Protein AF-A0A9Q0E983-F1 (afdb_monomer_lite)

Foldseek 3Di:
DDDDDPDDPPPPPPPPQPPVRVVVVVVQFDDLVNWTAGPVVRDTDDDPPDDDDDDDDPPDDQQRSLVRVCVSRSNPDRSVVDDDDDDDPPDDDDPPPDDDPDDDPVVVVVVVVVVVVVVVVVVVVVVVVVVVVVVVVVVVVVPDDPDDPDD

Radius of gyration: 33.86 Å; chains: 1; bounding box: 93×53×96 Å

pLDDT: mean 76.6, std 19.11, range [39.09, 98.12]

InterPro domains:
  IPR000159 Ras-associating domain [PF00788] (40-92)
  IPR000159 Ras-associating domain [PS50200] (37-88)
  IPR000159 Ras-associating domain [SM00314] (35-132)
  IPR011524 SARAH domain [PF16517] (102-141)
  IPR011524 SARAH domain [PS50951] (97-144)
  IPR029071 Ubiquitin-like domain superfamily [SSF54236] (53-94)
  IPR033614 Ras association domain-containing protein 1-6 [PTHR22738] (18-93)

Secondary structure (DSSP, 8-state):
------------------HHHHHHHHHHEEEETTEEEETTTTEEEPPTT--------TT--HHHHHHHHHHHHT--S-GGG---------S---TTS-------HHHHHHHHHHHHHHHHHHHHHHHHHHHHHHHHHHHHHHTS-------

Organism: NCBI:txid630683

Sequence (151 aa):
LLRTKSDAGVLRRGQRRSPSDQRRIRRHRFSINGHFYNHKTAVFTPAYGSVTNVRINSCMSTPQVLRVLLNKFKIENSPDDFALYLVHTSGEVTYDVAQYIKFEMPVLKSFITKLKEEEDREVQKLRRRYNFLRCVIEKQLRCLPEGTACM

Structure (mmCIF, N/CA/C/O backbone):
data_AF-A0A9Q0E983-F1
#
_entry.id   AF-A0A9Q0E983-F1
#
loop_
_atom_site.group_PDB
_atom_site.id
_atom_site.type_symbol
_atom_site.label_atom_id
_atom_site.label_alt_id
_atom_site.label_comp_id
_atom_site.label_asym_id
_atom_site.label_entity_id
_atom_site.label_seq_id
_atom_site.pdbx_PDB_ins_code
_atom_site.Cartn_x
_atom_site.Cartn_y
_atom_site.Cartn_z
_atom_site.occupancy
_atom_site.B_iso_or_equiv
_atom_site.auth_seq_id
_atom_site.auth_comp_id
_atom_site.auth_asym_id
_atom_site.auth_atom_id
_atom_site.pdbx_PDB_model_num
ATOM 1 N N . LEU A 1 1 ? 62.332 1.875 -8.729 1.00 45.28 1 LEU A N 1
ATOM 2 C CA . LEU A 1 1 ? 61.142 1.001 -8.603 1.00 45.28 1 LEU A CA 1
ATOM 3 C C . LEU A 1 1 ? 60.023 1.574 -9.466 1.00 45.28 1 LEU A C 1
ATOM 5 O O . LEU A 1 1 ? 59.454 2.605 -9.128 1.00 45.28 1 LEU A O 1
ATOM 9 N N . LEU A 1 2 ? 59.822 0.970 -10.638 1.00 39.09 2 LEU A N 1
ATOM 10 C CA . LEU A 1 2 ? 58.890 1.404 -11.683 1.00 39.09 2 LEU A CA 1
ATOM 11 C C . LEU A 1 2 ? 57.443 1.095 -11.269 1.00 39.09 2 LEU A C 1
ATOM 13 O O . LEU A 1 2 ? 57.130 -0.036 -10.910 1.00 39.09 2 LEU A O 1
ATOM 17 N N . ARG A 1 3 ? 56.564 2.102 -11.325 1.00 43.16 3 ARG A N 1
ATOM 18 C CA . ARG A 1 3 ? 55.112 1.933 -11.186 1.00 43.16 3 ARG A CA 1
ATOM 19 C C . ARG A 1 3 ? 54.540 1.481 -12.529 1.00 43.16 3 ARG A C 1
ATOM 21 O O . ARG A 1 3 ? 54.543 2.249 -13.487 1.00 43.16 3 ARG A O 1
ATOM 28 N N . THR A 1 4 ? 54.031 0.259 -12.587 1.00 45.28 4 THR A N 1
ATOM 29 C CA . THR A 1 4 ? 53.250 -0.269 -13.709 1.00 45.28 4 THR A CA 1
ATOM 30 C C . THR A 1 4 ? 51.943 0.517 -13.837 1.00 45.28 4 THR A C 1
ATOM 32 O O . THR A 1 4 ? 51.065 0.452 -12.980 1.00 45.28 4 THR A O 1
ATOM 35 N N . LYS A 1 5 ? 51.823 1.306 -14.907 1.00 46.56 5 LYS A N 1
ATOM 36 C CA . LYS A 1 5 ? 50.549 1.844 -15.390 1.00 46.56 5 LYS A CA 1
ATOM 37 C C . LYS A 1 5 ? 49.907 0.743 -16.233 1.00 46.56 5 LYS A C 1
ATOM 39 O O . LYS A 1 5 ? 50.340 0.503 -17.355 1.00 46.56 5 LYS A O 1
ATOM 44 N N . SER A 1 6 ? 48.921 0.048 -15.679 1.00 42.97 6 SER A N 1
ATOM 45 C CA . SER A 1 6 ? 48.082 -0.874 -16.446 1.00 42.97 6 SER A CA 1
ATOM 46 C C . SER A 1 6 ? 47.065 -0.054 -17.231 1.00 42.97 6 SER A C 1
ATOM 48 O O . SER A 1 6 ? 46.043 0.373 -16.697 1.00 42.97 6 SER A O 1
ATOM 50 N N . ASP A 1 7 ? 47.402 0.204 -18.487 1.00 48.56 7 ASP A N 1
ATOM 51 C CA . ASP A 1 7 ? 46.540 0.808 -19.491 1.00 48.56 7 ASP A CA 1
ATOM 52 C C . ASP A 1 7 ? 45.692 -0.301 -20.132 1.00 48.56 7 ASP A C 1
ATOM 54 O O . ASP A 1 7 ? 46.213 -1.171 -20.827 1.00 48.56 7 ASP A O 1
ATOM 58 N N . ALA A 1 8 ? 44.389 -0.322 -19.854 1.00 41.50 8 ALA A N 1
ATOM 59 C CA . ALA A 1 8 ? 43.415 -1.109 -20.618 1.00 41.50 8 ALA A CA 1
ATOM 60 C C . ALA A 1 8 ? 42.000 -0.524 -20.486 1.00 41.50 8 ALA A C 1
ATOM 62 O O . ALA A 1 8 ? 41.005 -1.243 -20.412 1.00 41.50 8 ALA A O 1
ATOM 63 N N . GLY A 1 9 ? 41.891 0.805 -20.486 1.00 42.62 9 GLY A N 1
ATOM 64 C CA . GLY A 1 9 ? 40.643 1.486 -20.813 1.00 42.62 9 GLY A CA 1
ATOM 65 C C . GLY A 1 9 ? 40.431 1.463 -22.325 1.00 42.62 9 GLY A C 1
ATOM 66 O O . GLY A 1 9 ? 40.528 2.501 -22.974 1.00 42.62 9 GLY A O 1
ATOM 67 N N . VAL A 1 10 ? 40.162 0.291 -22.915 1.00 39.94 10 VAL A N 1
ATOM 68 C CA . VAL A 1 10 ? 39.729 0.216 -24.318 1.00 39.94 10 VAL A CA 1
ATOM 69 C C . VAL A 1 10 ? 38.311 0.772 -24.386 1.00 39.94 10 VAL A C 1
ATOM 71 O O . VAL A 1 10 ? 37.316 0.055 -24.278 1.00 39.94 10 VAL A O 1
ATOM 74 N N . LEU A 1 11 ? 38.225 2.086 -24.588 1.00 44.03 11 LEU A N 1
ATOM 75 C CA . LEU A 1 11 ? 37.080 2.735 -25.200 1.00 44.03 11 LEU A CA 1
ATOM 76 C C . LEU A 1 11 ? 36.810 2.008 -26.521 1.00 44.03 11 LEU A C 1
ATOM 78 O O . LEU A 1 11 ? 37.415 2.300 -27.553 1.00 44.03 11 LEU A O 1
ATOM 82 N N . ARG A 1 12 ? 35.879 1.047 -26.506 1.00 44.03 12 ARG A N 1
ATOM 83 C CA . ARG A 1 12 ? 35.197 0.603 -27.720 1.00 44.03 12 ARG A CA 1
ATOM 84 C C . ARG A 1 12 ? 34.474 1.835 -28.242 1.00 44.03 12 ARG A C 1
ATOM 86 O O . ARG A 1 12 ? 33.371 2.158 -27.810 1.00 44.03 12 ARG A O 1
ATOM 93 N N . ARG A 1 13 ? 35.155 2.548 -29.138 1.00 46.38 13 ARG A N 1
ATOM 94 C CA . ARG A 1 13 ? 34.653 3.633 -29.975 1.00 46.38 13 ARG A CA 1
ATOM 95 C C . ARG A 1 13 ? 33.478 3.057 -30.762 1.00 46.38 13 ARG A C 1
ATOM 97 O O . ARG A 1 13 ? 33.644 2.531 -31.858 1.00 46.38 13 ARG A O 1
ATOM 104 N N . GLY A 1 14 ? 32.305 3.032 -30.132 1.00 44.19 14 GLY A N 1
ATOM 105 C CA . GLY A 1 14 ? 31.089 2.519 -30.733 1.00 44.19 14 GLY A CA 1
ATOM 106 C C . GLY A 1 14 ? 30.845 3.327 -31.991 1.00 44.19 14 GLY A C 1
ATOM 107 O O . GLY A 1 14 ? 30.805 4.557 -31.923 1.00 44.19 14 GLY A O 1
ATOM 108 N N . GLN A 1 15 ? 30.751 2.644 -33.134 1.00 49.09 15 GLN A N 1
ATOM 109 C CA . GLN A 1 15 ? 30.330 3.238 -34.396 1.00 49.09 15 GLN A CA 1
ATOM 110 C C . GLN A 1 15 ? 29.223 4.252 -34.109 1.00 49.09 15 GLN A C 1
ATOM 112 O O . GLN A 1 15 ? 28.207 3.905 -33.496 1.00 49.09 15 GLN A O 1
ATOM 117 N N . ARG A 1 16 ? 29.443 5.514 -34.500 1.00 50.06 16 ARG A N 1
ATOM 118 C CA . ARG A 1 16 ? 28.395 6.535 -34.511 1.00 50.06 16 ARG A CA 1
ATOM 119 C C . ARG A 1 16 ? 27.245 5.952 -35.327 1.00 50.06 16 ARG A C 1
ATOM 121 O O . ARG A 1 16 ? 27.322 5.903 -36.550 1.00 50.06 16 ARG A O 1
ATOM 128 N N . ARG A 1 17 ? 26.227 5.434 -34.633 1.00 57.25 17 ARG A N 1
ATOM 129 C CA . ARG A 1 17 ? 25.027 4.880 -35.259 1.00 57.25 17 ARG A CA 1
ATOM 130 C C . ARG A 1 17 ? 24.470 5.952 -36.181 1.00 57.25 17 ARG A C 1
ATOM 132 O O . ARG A 1 17 ? 24.374 7.110 -35.767 1.00 57.25 17 ARG A O 1
ATOM 139 N N . SER A 1 18 ? 24.155 5.576 -37.417 1.00 57.81 18 SER A N 1
ATOM 140 C CA . SER A 1 18 ? 23.646 6.525 -38.399 1.00 57.81 18 SER A CA 1
ATOM 141 C C . SER A 1 18 ? 22.396 7.229 -37.840 1.00 57.81 18 SER A C 1
ATOM 143 O O . SER A 1 18 ? 21.669 6.639 -37.028 1.00 57.81 18 SER A O 1
ATOM 145 N N . PRO A 1 19 ? 22.090 8.471 -38.251 1.00 59.97 19 PRO A N 1
ATOM 146 C CA . PRO A 1 19 ? 20.861 9.151 -37.836 1.00 59.97 19 PRO A CA 1
ATOM 147 C C . PRO A 1 19 ? 19.604 8.300 -38.100 1.00 59.97 19 PRO A C 1
ATOM 149 O O . PRO A 1 19 ? 18.643 8.333 -37.334 1.00 59.97 19 PRO A O 1
ATOM 152 N N . SER A 1 20 ? 19.633 7.478 -39.151 1.00 56.88 20 SER A N 1
ATOM 153 C CA . SER A 1 20 ? 18.651 6.444 -39.498 1.00 56.88 20 SER A CA 1
ATOM 154 C C . SER A 1 20 ? 18.555 5.308 -38.471 1.00 56.88 20 SER A C 1
ATOM 156 O O . SER A 1 20 ? 17.443 4.931 -38.097 1.00 56.88 20 SER A O 1
ATOM 158 N N . ASP A 1 21 ? 19.677 4.798 -37.959 1.00 58.78 21 ASP A N 1
ATOM 159 C CA . ASP A 1 21 ? 19.697 3.762 -36.917 1.00 58.78 21 ASP A CA 1
ATOM 160 C C . ASP A 1 21 ? 19.208 4.310 -35.580 1.00 58.78 21 ASP A C 1
ATOM 162 O O . ASP A 1 21 ? 18.395 3.677 -34.910 1.00 58.78 21 ASP A O 1
ATOM 166 N N . GLN A 1 22 ? 19.628 5.524 -35.211 1.00 59.44 22 GLN A N 1
ATOM 167 C CA . GLN A 1 22 ? 19.111 6.214 -34.026 1.00 59.44 22 GLN A CA 1
ATOM 168 C C . GLN A 1 22 ? 17.601 6.456 -34.132 1.00 59.44 22 GLN A C 1
ATOM 170 O O . GLN A 1 22 ? 16.886 6.256 -33.149 1.00 59.44 22 GLN A O 1
ATOM 175 N N . ARG A 1 23 ? 17.093 6.805 -35.323 1.00 58.34 23 ARG A N 1
ATOM 176 C CA . ARG A 1 23 ? 15.651 6.914 -35.601 1.00 58.34 23 ARG A CA 1
ATOM 177 C C . ARG A 1 23 ? 14.942 5.559 -35.510 1.00 58.34 23 ARG A C 1
ATOM 179 O O . ARG A 1 23 ? 13.875 5.501 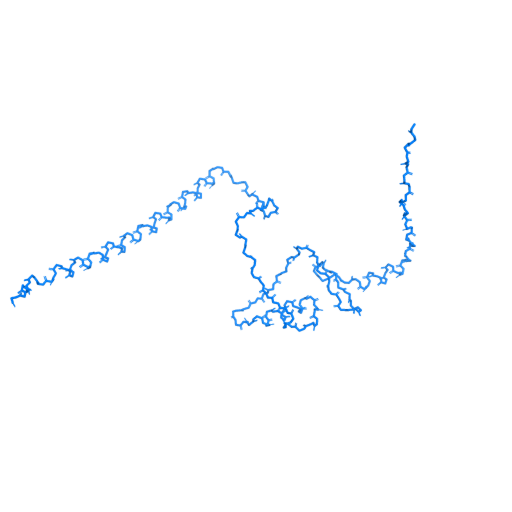-34.909 1.00 58.34 23 ARG A O 1
ATOM 186 N N . ARG A 1 24 ? 15.520 4.468 -36.030 1.00 56.97 24 ARG A N 1
ATOM 187 C CA . ARG A 1 24 ? 14.967 3.102 -35.895 1.00 56.97 24 ARG A CA 1
ATOM 188 C C . ARG A 1 24 ? 14.916 2.641 -34.438 1.00 56.97 24 ARG A C 1
ATOM 190 O O . ARG A 1 24 ? 13.911 2.077 -34.026 1.00 56.97 24 ARG A O 1
ATOM 197 N N . ILE A 1 25 ? 15.944 2.937 -33.643 1.00 55.72 25 ILE A N 1
ATOM 198 C CA . ILE A 1 25 ? 15.993 2.604 -32.210 1.00 55.72 25 ILE A CA 1
ATOM 199 C C . ILE A 1 25 ? 14.982 3.437 -31.416 1.00 55.72 25 ILE A C 1
ATOM 201 O O . ILE A 1 25 ? 14.271 2.884 -30.581 1.00 55.72 25 ILE A O 1
ATOM 205 N N . ARG A 1 26 ? 14.866 4.745 -31.697 1.00 56.28 26 ARG A N 1
ATOM 206 C CA . ARG A 1 26 ? 13.856 5.625 -31.078 1.00 56.28 26 ARG A CA 1
ATOM 207 C C . ARG A 1 26 ? 12.425 5.192 -31.382 1.00 56.28 26 ARG A C 1
ATOM 209 O O . ARG A 1 26 ? 11.575 5.317 -30.518 1.00 56.28 26 ARG A O 1
ATOM 216 N N . ARG A 1 27 ? 12.167 4.668 -32.583 1.00 55.59 27 ARG A N 1
ATOM 217 C CA . ARG A 1 27 ? 10.845 4.147 -32.972 1.00 55.59 27 ARG A CA 1
ATOM 218 C C . ARG A 1 27 ? 10.491 2.819 -32.299 1.00 55.59 27 ARG A C 1
ATOM 220 O O . ARG A 1 27 ? 9.329 2.450 -32.311 1.00 55.59 27 ARG A O 1
ATOM 227 N N . HIS A 1 28 ? 11.473 2.098 -31.753 1.00 50.84 28 HIS A N 1
ATOM 228 C CA . HIS A 1 28 ? 11.280 0.755 -31.193 1.00 50.84 28 HIS A CA 1
ATOM 229 C C . HIS A 1 28 ? 11.365 0.695 -29.660 1.00 50.84 28 HIS A C 1
ATOM 231 O O . HIS A 1 28 ? 10.922 -0.285 -29.057 1.00 50.84 28 HIS A O 1
ATOM 237 N N . ARG A 1 29 ? 11.945 1.729 -29.037 1.00 53.72 29 ARG A N 1
ATOM 238 C CA . ARG A 1 29 ? 11.959 1.965 -27.589 1.00 53.72 29 ARG A CA 1
ATOM 239 C C . ARG A 1 29 ? 10.748 2.822 -27.223 1.00 53.72 29 ARG A C 1
ATOM 241 O O . ARG A 1 29 ? 10.858 4.042 -27.187 1.00 53.72 29 ARG A O 1
ATOM 248 N N . PHE A 1 30 ? 9.612 2.194 -26.944 1.00 56.84 30 PHE A N 1
ATOM 249 C CA . PHE A 1 30 ? 8.567 2.873 -26.179 1.00 56.84 30 PHE A CA 1
ATOM 250 C C . PHE A 1 30 ? 8.829 2.623 -24.701 1.00 56.84 30 PHE A C 1
ATOM 252 O O . PHE A 1 30 ? 9.113 1.494 -24.295 1.00 56.84 30 PHE A O 1
ATOM 259 N N . SER A 1 31 ? 8.787 3.691 -23.912 1.00 61.31 31 SER A N 1
ATOM 260 C CA . SER A 1 31 ? 8.732 3.577 -22.467 1.00 61.31 31 SER A CA 1
ATOM 261 C C . SER A 1 31 ? 7.275 3.450 -22.042 1.00 61.31 31 SER A C 1
ATOM 263 O O . SER A 1 31 ? 6.431 4.251 -22.438 1.00 61.31 31 SER A O 1
ATOM 265 N N . ILE A 1 32 ? 6.972 2.447 -21.223 1.00 68.19 32 ILE A N 1
ATOM 266 C CA . ILE A 1 32 ? 5.683 2.364 -20.532 1.00 68.19 32 ILE A CA 1
ATOM 267 C C . ILE A 1 32 ? 5.939 2.908 -19.138 1.00 68.19 32 ILE A C 1
ATOM 269 O O . ILE A 1 32 ? 6.639 2.269 -18.360 1.00 68.19 32 ILE A O 1
ATOM 273 N N . ASN A 1 33 ? 5.435 4.103 -18.830 1.00 69.69 33 ASN A N 1
ATOM 274 C CA . ASN A 1 33 ? 5.605 4.732 -17.512 1.00 69.69 33 ASN A CA 1
ATOM 275 C C . ASN A 1 33 ? 7.078 4.823 -17.043 1.00 69.69 33 ASN A C 1
ATOM 277 O O . ASN A 1 33 ? 7.362 4.712 -15.857 1.00 69.69 33 ASN A O 1
ATOM 281 N N . GLY A 1 34 ? 8.026 4.990 -17.974 1.00 77.75 34 GLY A N 1
ATOM 282 C CA . GLY A 1 34 ? 9.463 5.040 -17.665 1.00 77.75 34 GLY A CA 1
ATOM 283 C C . GLY A 1 34 ? 10.179 3.683 -17.623 1.00 77.75 34 GLY A C 1
ATOM 284 O O . GLY A 1 34 ? 11.396 3.652 -17.466 1.00 77.75 34 GLY A O 1
ATOM 285 N N . HIS A 1 35 ? 9.472 2.570 -17.828 1.00 82.31 35 HIS A N 1
ATOM 286 C CA . HIS A 1 35 ? 10.069 1.238 -17.973 1.00 82.31 35 HIS A CA 1
ATOM 287 C C . HIS A 1 35 ? 10.468 0.935 -19.408 1.00 82.31 35 HIS A C 1
ATOM 289 O O . HIS A 1 35 ? 9.913 1.497 -20.353 1.00 82.31 35 HIS A O 1
ATOM 295 N N . PHE A 1 36 ? 11.397 -0.002 -19.576 1.00 82.69 36 PHE A N 1
ATOM 296 C CA . PHE A 1 36 ? 11.790 -0.480 -20.893 1.00 82.69 36 PHE A CA 1
ATOM 297 C C . PHE A 1 36 ? 10.884 -1.638 -21.324 1.00 82.69 36 PHE A C 1
ATOM 299 O O . PHE A 1 36 ? 10.740 -2.617 -20.596 1.00 82.69 36 PHE A O 1
ATOM 306 N N . TYR A 1 37 ? 10.294 -1.533 -22.517 1.00 84.38 37 TYR A N 1
ATOM 307 C CA . TYR A 1 37 ? 9.511 -2.605 -23.127 1.00 84.38 37 TYR A CA 1
ATOM 308 C C . TYR A 1 37 ? 10.010 -2.905 -24.545 1.00 84.38 37 TYR A C 1
ATOM 310 O O . TYR A 1 37 ? 10.106 -2.009 -25.393 1.00 84.38 37 TYR A O 1
ATOM 318 N N . ASN A 1 38 ? 10.340 -4.171 -24.811 1.00 82.19 38 ASN A N 1
ATOM 319 C CA . ASN A 1 38 ? 10.775 -4.635 -26.125 1.00 82.19 38 ASN A CA 1
ATOM 320 C C . ASN A 1 38 ? 9.642 -5.352 -26.868 1.00 82.19 38 ASN A C 1
ATOM 322 O O . ASN A 1 38 ? 9.399 -6.533 -26.655 1.00 82.19 38 ASN A O 1
ATOM 326 N N . HIS A 1 39 ? 9.038 -4.662 -27.833 1.00 79.50 39 HIS A N 1
ATOM 327 C CA . HIS A 1 39 ? 7.942 -5.162 -28.673 1.00 79.50 39 HIS A CA 1
ATOM 328 C C . HIS A 1 39 ? 8.301 -6.377 -29.541 1.00 79.50 39 HIS A C 1
ATOM 330 O O . HIS A 1 39 ? 7.403 -7.040 -30.037 1.00 79.50 39 HIS A O 1
ATOM 336 N N . LYS A 1 40 ? 9.592 -6.666 -29.771 1.00 81.75 40 LYS A N 1
ATOM 337 C CA . LYS A 1 40 ? 9.999 -7.853 -30.547 1.00 81.75 40 LYS A CA 1
ATOM 338 C C . LYS A 1 40 ? 10.018 -9.123 -29.713 1.00 81.75 40 LYS A C 1
ATOM 340 O O . LYS A 1 40 ? 9.852 -10.203 -30.257 1.00 81.75 40 LYS A O 1
ATOM 345 N N . THR A 1 41 ? 10.310 -8.987 -28.424 1.00 82.94 41 THR A N 1
ATOM 346 C CA . THR A 1 41 ? 10.504 -10.122 -27.515 1.00 82.94 41 THR A CA 1
ATOM 347 C C . THR A 1 41 ? 9.456 -10.155 -26.406 1.00 82.94 41 THR A C 1
ATOM 349 O O . THR A 1 41 ? 9.567 -10.993 -25.525 1.00 82.94 41 THR A O 1
ATOM 352 N N . ALA A 1 42 ? 8.503 -9.213 -26.404 1.00 81.62 42 ALA A N 1
ATOM 353 C CA . ALA A 1 42 ? 7.544 -8.960 -25.324 1.00 81.62 42 ALA A CA 1
ATOM 354 C C . ALA A 1 42 ? 8.191 -8.843 -23.925 1.00 81.62 42 ALA A C 1
ATOM 356 O O . ALA A 1 42 ? 7.555 -9.080 -22.902 1.00 81.62 42 ALA A O 1
ATOM 357 N N . VAL A 1 43 ? 9.473 -8.456 -23.862 1.00 82.56 43 VAL A N 1
ATOM 358 C CA . VAL A 1 43 ? 10.211 -8.372 -22.594 1.00 82.56 43 VAL A CA 1
ATOM 359 C C . VAL A 1 43 ? 9.977 -7.010 -21.956 1.00 82.56 43 VAL A C 1
ATOM 361 O O . VAL A 1 43 ? 10.343 -5.975 -22.524 1.00 82.56 43 VAL A O 1
ATOM 364 N N . PHE A 1 44 ? 9.416 -7.034 -20.750 1.00 85.00 44 PHE A N 1
ATOM 365 C CA . PHE A 1 44 ? 9.293 -5.889 -19.858 1.00 85.00 44 PHE A CA 1
ATOM 366 C C . PHE A 1 44 ? 10.448 -5.872 -18.849 1.00 85.00 44 PHE A C 1
ATOM 368 O O . PHE A 1 44 ? 10.708 -6.861 -18.169 1.00 85.00 44 PHE A O 1
ATOM 375 N N . THR A 1 45 ? 11.141 -4.739 -18.735 1.00 84.44 45 THR A N 1
ATOM 376 C CA . THR A 1 45 ? 12.203 -4.526 -17.744 1.00 84.44 45 THR A CA 1
ATOM 377 C C . THR A 1 45 ? 11.803 -3.366 -16.829 1.00 84.44 45 THR A C 1
ATOM 379 O O . THR A 1 45 ? 11.870 -2.205 -17.263 1.00 84.44 45 THR A O 1
ATOM 382 N N . PRO A 1 46 ? 11.370 -3.649 -15.583 1.00 85.00 46 PRO A N 1
ATOM 383 C CA . PRO A 1 46 ? 10.986 -2.608 -14.642 1.00 85.00 46 PRO A CA 1
ATOM 384 C C . PRO A 1 46 ? 12.199 -1.766 -14.243 1.00 85.00 46 PRO A C 1
ATOM 386 O O . PRO A 1 46 ? 13.329 -2.249 -14.175 1.00 85.00 46 PRO A O 1
ATOM 389 N N . ALA A 1 47 ? 11.949 -0.492 -13.955 1.00 84.06 47 ALA A N 1
ATOM 390 C CA . ALA A 1 47 ? 12.960 0.363 -13.352 1.00 84.06 47 ALA A CA 1
ATOM 391 C C . ALA A 1 47 ? 13.010 0.028 -11.858 1.00 84.06 47 ALA A C 1
ATOM 393 O O . ALA A 1 47 ? 11.968 -0.053 -11.211 1.00 84.06 47 ALA A O 1
ATOM 394 N N . TYR A 1 48 ? 14.201 -0.202 -11.312 1.00 80.81 48 TYR A N 1
ATOM 395 C CA . TYR A 1 48 ? 14.330 -0.552 -9.899 1.00 80.81 48 TYR A CA 1
ATOM 396 C C . TYR A 1 48 ? 13.715 0.534 -9.001 1.00 80.81 48 TYR A C 1
ATOM 398 O O . TYR A 1 48 ? 13.893 1.724 -9.256 1.00 80.81 48 TYR A O 1
ATOM 406 N N . GLY A 1 49 ? 12.969 0.119 -7.973 1.00 79.56 49 GLY A N 1
ATOM 407 C CA . GLY A 1 49 ? 12.305 1.027 -7.031 1.00 79.56 49 GLY A CA 1
ATOM 408 C C . GLY A 1 49 ? 11.102 1.787 -7.599 1.00 79.56 49 GLY A C 1
ATOM 409 O O . GLY A 1 49 ? 10.551 2.654 -6.925 1.00 79.56 49 GLY A O 1
ATOM 410 N N . SER A 1 50 ? 10.668 1.492 -8.827 1.00 82.12 50 SER A N 1
ATOM 411 C CA . SER A 1 50 ? 9.506 2.160 -9.401 1.00 82.12 50 SER A CA 1
ATOM 412 C C . SER A 1 50 ? 8.199 1.697 -8.770 1.00 82.12 50 SER A C 1
ATOM 414 O O . SER A 1 50 ? 7.950 0.496 -8.657 1.00 82.12 50 SER A O 1
ATOM 416 N N . VAL A 1 51 ? 7.321 2.650 -8.474 1.00 82.75 51 VAL A N 1
ATOM 417 C CA . VAL A 1 51 ? 5.983 2.384 -7.943 1.00 82.75 51 VAL A CA 1
ATOM 418 C C . VAL A 1 51 ? 4.942 2.589 -9.042 1.00 82.75 51 VAL A C 1
ATOM 420 O O . VAL A 1 51 ? 5.052 3.496 -9.867 1.00 82.75 51 VAL A O 1
ATOM 423 N N . THR A 1 52 ? 3.901 1.755 -9.057 1.00 84.94 52 THR A N 1
ATOM 424 C CA . THR A 1 52 ? 2.748 1.937 -9.941 1.00 84.94 52 THR A CA 1
ATOM 425 C C . THR A 1 52 ? 1.446 1.854 -9.166 1.00 84.94 52 THR A C 1
ATOM 427 O O . THR A 1 52 ? 1.271 0.987 -8.320 1.00 84.94 52 THR A O 1
ATOM 430 N N . ASN A 1 53 ? 0.501 2.718 -9.537 1.00 88.50 53 ASN A N 1
ATOM 431 C CA . ASN A 1 53 ? -0.845 2.716 -8.976 1.00 88.50 53 ASN A CA 1
ATOM 432 C C . ASN A 1 53 ? -1.826 2.001 -9.908 1.00 88.50 53 ASN A C 1
ATOM 434 O O . ASN A 1 53 ? -1.796 2.206 -11.128 1.00 88.50 53 ASN A O 1
ATOM 438 N N . VAL A 1 54 ? -2.709 1.196 -9.325 1.00 89.44 54 VAL A N 1
ATOM 439 C CA . VAL A 1 54 ? -3.822 0.525 -10.003 1.00 89.44 54 VAL A CA 1
ATOM 440 C C . VAL A 1 54 ? -5.083 0.765 -9.177 1.00 89.44 54 VAL A C 1
ATOM 442 O O . VAL A 1 54 ? -5.060 0.616 -7.959 1.00 89.44 54 VAL A O 1
ATOM 445 N N . ARG A 1 55 ? -6.181 1.167 -9.824 1.00 90.69 55 ARG A N 1
ATOM 446 C CA . ARG A 1 55 ? -7.478 1.334 -9.157 1.00 90.69 55 ARG A CA 1
ATOM 447 C C . ARG A 1 55 ? -8.194 -0.015 -9.120 1.00 90.69 55 ARG A C 1
ATOM 449 O O . ARG A 1 55 ? -8.433 -0.600 -10.172 1.00 90.69 55 ARG A O 1
ATOM 456 N N . ILE A 1 56 ? -8.544 -0.467 -7.920 1.00 93.38 56 ILE A N 1
ATOM 457 C CA . ILE A 1 56 ? -9.251 -1.729 -7.665 1.00 93.38 56 ILE A CA 1
ATOM 458 C C . ILE A 1 56 ? -10.567 -1.469 -6.924 1.00 93.38 56 ILE A C 1
ATOM 460 O O . ILE A 1 56 ? -10.760 -0.389 -6.362 1.00 93.38 56 ILE A O 1
ATOM 464 N N . ASN A 1 57 ? -11.471 -2.447 -6.934 1.00 94.25 57 ASN A N 1
ATOM 465 C CA . ASN A 1 57 ? -12.690 -2.444 -6.123 1.00 94.25 57 ASN A CA 1
ATOM 466 C C . ASN A 1 57 ? -12.711 -3.656 -5.173 1.00 94.25 57 ASN A C 1
ATOM 468 O O . ASN A 1 57 ? -11.930 -4.591 -5.345 1.00 94.25 57 ASN A O 1
ATOM 472 N N . SER A 1 58 ? -13.600 -3.638 -4.176 1.00 94.00 58 SER A N 1
ATOM 473 C CA . SER A 1 58 ? -13.691 -4.680 -3.140 1.00 94.00 58 SER A CA 1
ATOM 474 C C . SER A 1 58 ? -14.239 -6.023 -3.632 1.00 94.00 58 SER A C 1
ATOM 476 O O . SER A 1 58 ? -14.083 -7.022 -2.941 1.00 94.00 58 SER A O 1
ATOM 478 N N . CYS A 1 59 ? -14.862 -6.069 -4.811 1.00 95.25 59 CYS A N 1
ATOM 479 C CA . CYS A 1 59 ? -15.386 -7.296 -5.413 1.00 95.25 59 CYS A CA 1
ATOM 480 C C . CYS A 1 59 ? -14.351 -8.011 -6.301 1.00 95.25 59 CYS A C 1
ATOM 482 O O . CYS A 1 59 ? -14.670 -9.033 -6.906 1.00 95.25 59 CYS A O 1
ATOM 484 N N . MET A 1 60 ? -13.130 -7.477 -6.426 1.00 95.88 60 MET A N 1
ATOM 485 C CA . MET A 1 60 ? -12.070 -8.090 -7.226 1.00 95.88 60 MET A CA 1
ATOM 486 C C . MET A 1 60 ? -11.308 -9.156 -6.437 1.00 95.88 60 MET A C 1
ATOM 488 O O . MET A 1 60 ? -10.819 -8.914 -5.338 1.00 95.88 60 MET A O 1
ATOM 492 N N . SER A 1 61 ? -11.126 -10.316 -7.059 1.00 94.62 61 SER A N 1
ATOM 493 C CA . SER A 1 61 ? -10.215 -11.371 -6.607 1.00 94.62 61 SER A CA 1
ATOM 494 C C . SER A 1 61 ? -8.755 -11.065 -6.970 1.00 94.62 61 SER A C 1
ATOM 496 O O . SER A 1 61 ? -8.471 -10.327 -7.919 1.00 94.62 61 SER A O 1
ATOM 498 N N . THR A 1 62 ? -7.808 -11.687 -6.264 1.00 93.12 62 THR A N 1
ATOM 499 C CA . THR A 1 62 ? -6.360 -11.532 -6.502 1.00 93.12 62 THR A CA 1
ATOM 500 C C . THR A 1 62 ? -5.948 -11.739 -7.968 1.00 93.12 62 THR A C 1
ATOM 502 O O . THR A 1 62 ? -5.242 -10.878 -8.500 1.00 93.12 62 THR A O 1
ATOM 505 N N . PRO A 1 63 ? -6.424 -12.779 -8.688 1.00 93.88 63 PRO A N 1
ATOM 506 C CA . PRO A 1 63 ? -6.084 -12.960 -10.100 1.00 93.88 63 PRO A CA 1
ATOM 507 C C . PRO A 1 63 ? -6.628 -11.839 -10.994 1.00 93.88 63 PRO A C 1
ATOM 509 O O . PRO A 1 63 ? -5.981 -11.453 -11.965 1.00 93.88 63 PRO A O 1
ATOM 512 N N . GLN A 1 64 ? -7.803 -11.279 -10.679 1.00 94.06 64 GLN A N 1
ATOM 513 C CA . GLN A 1 64 ? -8.346 -10.133 -11.418 1.00 94.06 64 GLN A CA 1
ATOM 514 C C . GLN A 1 64 ? -7.487 -8.884 -11.203 1.00 94.06 64 GLN A C 1
ATOM 516 O O . GLN A 1 64 ? -7.213 -8.168 -12.163 1.00 94.06 64 GLN A O 1
ATOM 521 N N . VAL A 1 65 ? -7.021 -8.641 -9.974 1.00 94.38 65 VAL A N 1
ATOM 522 C CA . VAL A 1 65 ? -6.099 -7.534 -9.670 1.00 94.38 65 VAL A CA 1
ATOM 523 C C . VAL A 1 65 ? -4.773 -7.702 -10.416 1.00 94.38 65 VAL A C 1
ATOM 525 O O . VAL A 1 65 ? -4.320 -6.759 -11.070 1.00 94.38 65 VAL A O 1
ATOM 528 N N . LEU A 1 66 ? -4.186 -8.904 -10.391 1.00 94.81 66 LEU A N 1
ATOM 529 C CA . LEU A 1 66 ? -2.968 -9.225 -11.140 1.00 94.81 66 LEU A CA 1
ATOM 530 C C . LEU A 1 66 ? -3.148 -8.973 -12.639 1.00 94.81 66 LEU A C 1
ATOM 532 O O . LEU A 1 66 ? -2.320 -8.292 -13.232 1.00 94.81 66 LEU A O 1
ATOM 536 N N . ARG A 1 67 ? -4.262 -9.398 -13.248 1.00 93.81 67 ARG A N 1
ATOM 537 C CA . ARG A 1 67 ? -4.542 -9.108 -14.668 1.00 93.81 67 ARG A CA 1
ATOM 538 C C . ARG A 1 67 ? -4.549 -7.614 -14.978 1.00 93.81 67 ARG A C 1
ATOM 540 O O . ARG A 1 67 ? -3.999 -7.212 -15.998 1.00 93.81 67 ARG A O 1
ATOM 547 N N . VAL A 1 68 ? -5.137 -6.775 -14.120 1.00 94.00 68 VAL A N 1
ATOM 548 C CA . VAL A 1 68 ? -5.116 -5.315 -14.334 1.00 94.00 68 VAL A CA 1
ATOM 549 C C . VAL A 1 68 ? -3.680 -4.781 -14.304 1.00 94.00 68 VAL A C 1
ATOM 551 O O . VAL A 1 68 ? -3.311 -3.960 -15.147 1.00 94.00 68 VAL A O 1
ATOM 554 N N . LEU A 1 69 ? -2.854 -5.269 -13.375 1.00 92.06 69 LEU A N 1
ATOM 555 C CA . LEU A 1 69 ? -1.447 -4.886 -13.264 1.00 92.06 69 LEU A CA 1
ATOM 556 C C . LEU A 1 69 ? -0.618 -5.354 -14.472 1.00 92.06 69 LEU A C 1
ATOM 558 O O . LEU A 1 69 ? 0.091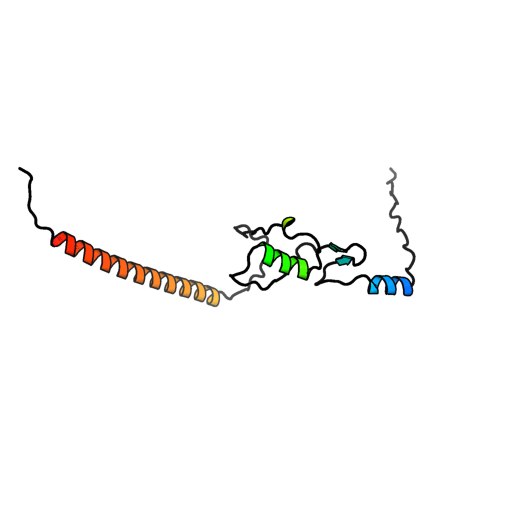 -4.549 -15.073 1.00 92.06 69 LEU A O 1
ATOM 562 N N . LEU A 1 70 ? -0.739 -6.624 -14.864 1.00 91.06 70 LEU A N 1
ATOM 563 C CA . LEU A 1 70 ? -0.028 -7.206 -16.007 1.00 91.06 70 LEU A CA 1
ATOM 564 C C . LEU A 1 70 ? -0.421 -6.510 -17.320 1.00 91.06 70 LEU A C 1
ATOM 566 O O . LEU A 1 70 ? 0.450 -6.136 -18.109 1.00 91.06 70 LEU A O 1
ATOM 570 N N . ASN A 1 71 ? -1.710 -6.202 -17.501 1.00 91.31 71 ASN A N 1
ATOM 571 C CA . ASN A 1 71 ? -2.209 -5.450 -18.656 1.00 91.31 71 ASN A CA 1
ATOM 572 C C . ASN A 1 71 ? -1.618 -4.039 -18.743 1.00 91.31 71 ASN A C 1
ATOM 574 O O . ASN A 1 71 ? -1.311 -3.565 -19.842 1.00 91.31 71 ASN A O 1
ATOM 578 N N . LYS A 1 72 ? -1.430 -3.368 -17.597 1.00 87.88 72 LYS A N 1
ATOM 579 C CA . LYS A 1 72 ? -0.800 -2.041 -17.536 1.00 87.88 72 LYS A CA 1
ATOM 580 C C . LYS A 1 72 ? 0.630 -2.061 -18.088 1.00 87.88 72 LYS A C 1
ATOM 582 O O . LYS A 1 72 ? 1.065 -1.064 -18.661 1.00 87.88 72 LYS A O 1
ATOM 587 N N . PHE A 1 73 ? 1.331 -3.188 -17.955 1.00 86.44 73 PHE A N 1
ATOM 588 C CA . PHE A 1 73 ? 2.717 -3.366 -18.399 1.00 86.44 73 PHE A CA 1
ATOM 589 C C . PHE A 1 73 ? 2.887 -4.236 -19.647 1.00 86.44 73 PHE A C 1
ATOM 591 O O . PHE A 1 73 ? 4.023 -4.481 -20.048 1.00 86.44 73 PHE A O 1
ATOM 598 N N . LYS A 1 74 ? 1.787 -4.653 -20.291 1.00 86.50 74 LYS A N 1
ATOM 599 C CA . LYS A 1 74 ? 1.807 -5.515 -21.487 1.00 86.50 74 LYS A CA 1
ATOM 600 C C . LYS A 1 74 ? 2.553 -6.837 -21.251 1.00 86.50 74 LYS A C 1
ATOM 602 O O . LYS A 1 74 ? 3.302 -7.289 -22.114 1.00 86.50 74 LYS A O 1
ATOM 607 N N . ILE A 1 75 ? 2.357 -7.428 -20.072 1.00 87.50 75 ILE A N 1
ATOM 608 C CA . ILE A 1 75 ? 2.864 -8.761 -19.734 1.00 87.50 75 ILE A CA 1
ATOM 609 C C . ILE A 1 75 ? 1.806 -9.784 -20.152 1.00 87.50 75 ILE A C 1
ATOM 611 O O . ILE A 1 75 ? 0.666 -9.700 -19.703 1.00 87.50 75 ILE A O 1
ATOM 615 N N . GLU A 1 76 ? 2.186 -10.722 -21.019 1.00 87.69 76 GLU A N 1
ATOM 616 C CA . GLU A 1 76 ? 1.278 -11.724 -21.607 1.00 87.69 76 GLU A CA 1
ATOM 617 C C . GLU A 1 76 ? 1.232 -13.046 -20.821 1.00 87.69 76 GLU A C 1
ATOM 619 O O . GLU A 1 76 ? 0.429 -13.924 -21.129 1.00 87.69 76 GLU A O 1
ATOM 624 N N . ASN A 1 77 ? 2.076 -13.188 -19.796 1.00 89.62 77 ASN A N 1
ATOM 625 C CA . ASN A 1 77 ? 2.151 -14.383 -18.956 1.00 89.62 77 ASN A CA 1
ATOM 626 C C . ASN A 1 77 ? 0.870 -14.591 -18.129 1.00 89.62 77 ASN A C 1
ATOM 628 O O . ASN A 1 77 ? 0.123 -13.645 -17.854 1.00 89.62 77 ASN A O 1
ATOM 632 N N . SER A 1 78 ? 0.647 -15.832 -17.683 1.00 91.56 78 SER A N 1
ATOM 633 C CA . SER A 1 78 ? -0.501 -16.161 -16.836 1.00 91.56 78 SER A CA 1
ATOM 634 C C . SER A 1 78 ? -0.401 -15.432 -15.490 1.00 91.56 78 SER A C 1
ATOM 636 O O . SER A 1 78 ? 0.682 -15.403 -14.908 1.00 91.56 78 SER A O 1
ATOM 638 N N . PRO A 1 79 ? -1.498 -14.878 -14.933 1.00 91.81 79 PRO A N 1
ATOM 639 C CA . PRO A 1 79 ? -1.491 -14.334 -13.574 1.00 91.81 79 PRO A CA 1
ATOM 640 C C . PRO A 1 79 ? -1.147 -15.385 -12.507 1.00 91.81 79 PRO A C 1
ATOM 642 O O . PRO A 1 79 ? -0.743 -14.995 -11.418 1.00 91.81 79 PRO A O 1
ATOM 645 N N . ASP A 1 80 ? -1.276 -16.678 -12.818 1.00 92.88 80 ASP A N 1
ATOM 646 C CA . ASP A 1 80 ? -0.943 -17.778 -11.905 1.00 92.88 80 ASP A CA 1
ATOM 647 C C . ASP A 1 80 ? 0.574 -17.924 -11.679 1.00 92.88 80 ASP A C 1
ATOM 649 O O . ASP A 1 80 ? 0.993 -18.478 -10.665 1.00 92.88 80 ASP A O 1
ATOM 653 N N . ASP A 1 81 ? 1.400 -17.360 -12.569 1.00 92.00 81 ASP A N 1
ATOM 654 C CA . ASP A 1 81 ? 2.862 -17.309 -12.415 1.00 92.00 81 ASP A CA 1
ATOM 655 C C . ASP A 1 81 ? 3.308 -16.237 -11.397 1.00 92.00 81 ASP A C 1
ATOM 657 O O . ASP A 1 81 ? 4.502 -16.059 -11.141 1.00 92.00 81 ASP A O 1
ATOM 661 N N . PHE A 1 82 ? 2.361 -15.479 -10.832 1.00 92.06 82 PHE A N 1
ATOM 662 C CA . PHE A 1 82 ? 2.627 -14.319 -9.990 1.00 92.06 82 PHE A CA 1
ATOM 663 C C . PHE A 1 82 ? 1.860 -14.377 -8.668 1.00 92.06 82 PHE A C 1
ATOM 665 O O . PHE A 1 82 ? 0.761 -14.913 -8.561 1.00 92.06 82 PHE A O 1
ATOM 672 N N . ALA A 1 83 ? 2.423 -13.724 -7.653 1.00 90.44 83 ALA A N 1
ATOM 673 C CA . ALA A 1 83 ? 1.786 -13.526 -6.359 1.00 90.44 83 ALA A CA 1
ATOM 674 C C . ALA A 1 83 ? 1.942 -12.069 -5.904 1.00 90.44 83 ALA A C 1
ATOM 676 O O . ALA A 1 83 ? 2.900 -11.385 -6.272 1.00 90.44 83 ALA A O 1
ATOM 677 N N . LEU A 1 84 ? 0.995 -11.595 -5.093 1.00 89.06 84 LEU A N 1
ATOM 678 C CA . LEU A 1 84 ? 1.080 -10.296 -4.427 1.00 89.06 84 LEU A CA 1
ATOM 679 C C . LEU A 1 84 ? 1.578 -10.494 -2.993 1.00 89.06 84 LEU A C 1
ATOM 681 O O . LEU A 1 84 ? 1.043 -11.328 -2.267 1.00 89.06 84 LEU A O 1
ATOM 685 N N . TYR A 1 85 ? 2.557 -9.690 -2.580 1.00 82.31 85 TYR A N 1
ATOM 686 C CA . TYR A 1 85 ? 3.078 -9.667 -1.213 1.00 82.31 85 TYR A CA 1
ATOM 687 C C . TYR A 1 85 ? 2.837 -8.293 -0.591 1.00 82.31 85 TYR A C 1
ATOM 689 O O . TYR A 1 85 ? 3.045 -7.267 -1.243 1.00 82.31 85 TYR A O 1
ATOM 697 N N . LEU A 1 86 ? 2.417 -8.266 0.675 1.00 80.12 86 LEU A N 1
ATOM 698 C CA . LEU A 1 86 ? 2.400 -7.039 1.465 1.00 80.12 86 LEU A CA 1
ATOM 699 C C . LEU A 1 86 ? 3.757 -6.858 2.140 1.00 80.12 86 LEU A C 1
ATOM 701 O O . LEU A 1 86 ? 4.187 -7.700 2.924 1.00 80.12 86 LEU A O 1
ATOM 705 N N . VAL A 1 87 ? 4.406 -5.732 1.862 1.00 73.19 87 VAL A N 1
ATOM 706 C CA . VAL A 1 87 ? 5.600 -5.300 2.589 1.00 73.19 87 VAL A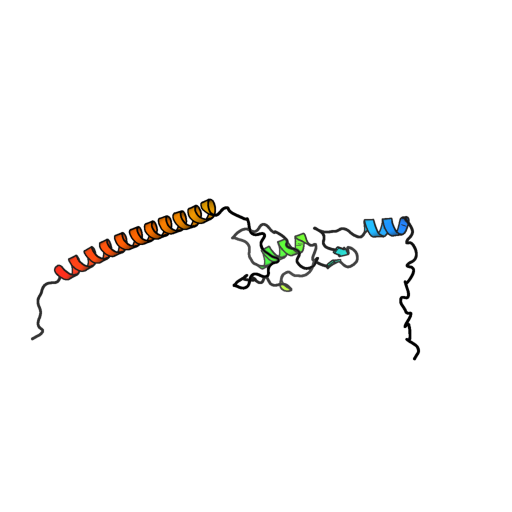 CA 1
ATOM 707 C C . VAL A 1 87 ? 5.147 -4.325 3.670 1.00 73.19 87 VAL A C 1
ATOM 709 O O . VAL A 1 87 ? 4.771 -3.192 3.374 1.00 73.19 87 VAL A O 1
ATOM 712 N N . HIS A 1 88 ? 5.147 -4.777 4.924 1.00 63.47 88 HIS A N 1
ATOM 713 C CA . HIS A 1 88 ? 4.910 -3.905 6.071 1.00 63.47 88 HIS A CA 1
ATOM 714 C C . HIS A 1 88 ? 6.191 -3.133 6.393 1.00 63.47 88 HIS A C 1
ATOM 716 O O . HIS A 1 88 ? 7.220 -3.719 6.715 1.00 63.47 88 HIS A O 1
ATOM 722 N N . THR A 1 89 ? 6.125 -1.805 6.349 1.00 56.84 89 THR A N 1
ATOM 723 C CA . THR A 1 89 ? 7.198 -0.907 6.795 1.00 56.84 89 THR A CA 1
ATOM 724 C C . THR A 1 89 ? 7.214 -0.822 8.326 1.00 56.84 89 THR A C 1
ATOM 726 O O . THR A 1 89 ? 6.991 0.240 8.903 1.00 56.84 89 THR A O 1
ATOM 729 N N . SER A 1 90 ? 7.376 -1.943 9.027 1.00 54.62 90 SER A N 1
ATOM 730 C CA . SER A 1 90 ? 7.488 -1.944 10.485 1.00 54.62 90 SER A CA 1
ATOM 731 C C . SER A 1 90 ? 8.946 -1.737 10.907 1.00 54.62 90 SER A C 1
ATOM 733 O O . SER A 1 90 ? 9.675 -2.705 11.091 1.00 54.62 90 SER A O 1
ATOM 735 N N . GLY A 1 91 ? 9.349 -0.477 11.107 1.00 46.97 91 GLY A N 1
ATOM 736 C CA . GLY A 1 91 ? 10.109 -0.150 12.323 1.00 46.97 91 GLY A CA 1
ATOM 737 C C . GLY A 1 91 ? 11.509 0.462 12.228 1.00 46.97 91 GLY A C 1
ATOM 738 O O . GLY A 1 91 ? 11.941 0.999 13.239 1.00 46.97 91 GLY A O 1
ATOM 739 N N . GLU A 1 92 ? 12.199 0.476 11.087 1.00 47.38 92 GLU A N 1
ATOM 740 C CA . GLU A 1 92 ? 13.482 1.191 10.950 1.00 47.38 92 GLU A CA 1
ATOM 741 C C . GLU A 1 92 ? 13.450 2.057 9.689 1.00 47.38 92 GLU A C 1
ATOM 743 O O . GLU A 1 92 ? 13.551 1.577 8.561 1.00 47.38 92 GLU A O 1
ATOM 748 N N . VAL A 1 93 ? 13.210 3.355 9.882 1.00 47.25 93 VAL A N 1
ATOM 749 C CA . VAL A 1 93 ? 13.131 4.332 8.793 1.00 47.25 93 VAL A CA 1
ATOM 750 C C . VAL A 1 93 ? 14.554 4.672 8.361 1.00 47.25 93 VAL A C 1
ATOM 752 O O . VAL A 1 93 ? 15.243 5.443 9.026 1.00 47.25 93 VAL A O 1
ATOM 755 N N . THR A 1 94 ? 15.008 4.110 7.241 1.00 53.78 94 THR A N 1
ATOM 756 C CA . THR A 1 94 ? 16.171 4.647 6.531 1.00 53.78 94 THR A CA 1
ATOM 757 C C . THR A 1 94 ? 15.850 6.071 6.061 1.00 53.78 94 THR A C 1
ATOM 759 O O . THR A 1 94 ? 14.740 6.349 5.601 1.00 53.78 94 THR A O 1
ATOM 762 N N . TYR A 1 95 ? 16.818 6.984 6.203 1.00 52.91 95 TYR A N 1
ATOM 763 C CA . TYR A 1 95 ? 16.716 8.441 5.979 1.00 52.91 95 TYR A CA 1
ATOM 764 C C . TYR A 1 95 ? 16.229 8.875 4.576 1.00 52.91 95 TYR A C 1
ATOM 766 O O . TYR A 1 95 ? 16.073 10.068 4.321 1.00 52.91 95 TYR A O 1
ATOM 774 N N . ASP A 1 96 ? 15.941 7.929 3.684 1.00 54.38 96 ASP A N 1
ATOM 775 C CA . ASP A 1 96 ? 15.621 8.162 2.278 1.00 54.38 96 ASP A CA 1
ATOM 776 C C . ASP A 1 96 ? 14.107 8.284 1.991 1.00 54.38 96 ASP A C 1
ATOM 778 O O . ASP A 1 96 ? 13.729 8.601 0.864 1.00 54.38 96 ASP A O 1
ATOM 782 N N . VAL A 1 97 ? 13.219 8.041 2.974 1.00 52.12 97 VAL A N 1
ATOM 783 C CA . VAL A 1 97 ? 11.762 7.880 2.723 1.00 52.12 97 VAL A CA 1
ATOM 784 C C . VAL A 1 97 ? 10.875 9.008 3.280 1.00 52.12 97 VAL A C 1
ATOM 786 O O . VAL A 1 97 ? 9.712 9.113 2.894 1.00 52.12 97 VAL A O 1
ATOM 789 N N . ALA A 1 98 ? 11.383 9.917 4.116 1.00 54.59 98 ALA A N 1
ATOM 790 C CA . ALA A 1 98 ? 10.575 11.033 4.617 1.00 54.59 98 ALA A CA 1
ATOM 791 C C . ALA A 1 98 ? 11.317 12.369 4.536 1.00 54.59 98 ALA A C 1
ATOM 793 O O . ALA A 1 98 ? 12.335 12.577 5.193 1.00 54.59 98 ALA A O 1
ATOM 794 N N . GLN A 1 99 ? 10.755 13.324 3.791 1.00 52.44 99 GLN A N 1
ATOM 795 C CA . GLN A 1 99 ? 11.056 14.729 4.045 1.00 52.44 99 GLN A CA 1
ATOM 796 C C . GLN A 1 99 ? 10.353 15.125 5.342 1.00 52.44 99 GLN A C 1
ATOM 798 O O . GLN A 1 99 ? 9.124 15.161 5.413 1.00 52.44 99 GLN A O 1
ATOM 803 N N . TYR A 1 100 ? 11.134 15.415 6.380 1.00 59.47 100 TYR A N 1
ATOM 804 C CA . TYR A 1 100 ? 10.601 16.009 7.597 1.00 59.47 100 TYR A CA 1
ATOM 805 C C . TYR A 1 100 ? 10.006 17.377 7.262 1.00 59.47 100 TYR A C 1
ATOM 807 O O . TYR A 1 100 ? 10.716 18.298 6.854 1.00 59.47 100 TYR A O 1
ATOM 815 N N . ILE A 1 101 ? 8.698 17.529 7.459 1.00 66.69 101 ILE A N 1
ATOM 816 C CA . ILE A 1 101 ? 8.068 18.846 7.434 1.00 66.69 101 ILE A CA 1
ATOM 817 C C . ILE A 1 101 ? 8.470 19.541 8.734 1.00 66.69 101 ILE A C 1
ATOM 819 O O . ILE A 1 101 ? 8.063 19.138 9.826 1.00 66.69 101 ILE A O 1
ATOM 823 N N . LYS A 1 102 ? 9.324 20.562 8.626 1.00 75.75 102 LYS A N 1
ATOM 824 C CA . LYS A 1 102 ? 9.792 21.339 9.776 1.00 75.75 102 LYS A CA 1
ATOM 825 C C . LYS A 1 102 ? 8.652 22.215 10.289 1.00 75.75 102 LYS A C 1
ATOM 827 O O . LYS A 1 102 ? 8.438 23.319 9.800 1.00 75.75 102 LYS A O 1
ATOM 832 N N . PHE A 1 103 ? 7.927 21.715 11.279 1.00 79.06 103 PHE A N 1
ATOM 833 C CA . PHE A 1 103 ? 6.948 22.508 12.009 1.00 79.06 103 PHE A CA 1
ATOM 834 C C . PHE A 1 103 ? 7.630 23.340 13.090 1.00 79.06 103 PHE A C 1
ATOM 836 O O . PHE A 1 103 ? 8.548 22.881 13.773 1.00 79.06 103 PHE A O 1
ATOM 843 N N . GLU A 1 104 ? 7.163 24.572 13.261 1.00 83.81 104 GLU A N 1
ATOM 844 C CA . GLU A 1 104 ? 7.588 25.397 14.382 1.00 83.81 104 GLU A CA 1
ATOM 845 C C . GLU A 1 104 ? 7.135 24.767 15.706 1.00 83.81 104 GLU A C 1
ATOM 847 O O . GLU A 1 104 ? 6.072 24.148 15.802 1.00 83.81 104 GLU A O 1
ATOM 852 N N . MET A 1 105 ? 7.927 24.959 16.760 1.00 89.06 105 MET A N 1
ATOM 853 C CA . MET A 1 105 ? 7.617 24.478 18.107 1.00 89.06 105 MET A CA 1
ATOM 854 C C . MET A 1 105 ? 6.179 24.784 18.597 1.00 89.06 105 MET A C 1
ATOM 856 O O . MET A 1 105 ? 5.575 23.894 19.195 1.00 89.06 105 MET A O 1
ATOM 860 N N . PRO A 1 106 ? 5.570 25.966 18.357 1.00 87.81 106 PRO A N 1
ATOM 861 C CA . PRO A 1 106 ? 4.158 26.206 18.684 1.00 87.81 106 PRO A CA 1
ATOM 862 C C . PRO A 1 106 ? 3.182 25.267 17.960 1.00 87.81 106 PRO A C 1
ATOM 864 O O . PRO A 1 106 ? 2.207 24.816 18.561 1.00 87.81 106 PRO A O 1
ATOM 867 N N . VAL A 1 107 ? 3.454 24.924 16.700 1.00 89.94 107 VAL A N 1
ATOM 868 C CA . VAL A 1 107 ? 2.614 24.012 15.913 1.00 89.94 107 VAL A CA 1
ATOM 869 C C . VAL A 1 107 ? 2.709 22.596 16.477 1.00 89.94 107 VAL A C 1
ATOM 871 O O . VAL A 1 107 ? 1.681 21.966 16.725 1.00 89.94 107 VAL A O 1
ATOM 874 N N . LEU A 1 108 ? 3.924 22.132 16.784 1.00 91.31 108 LEU A N 1
ATOM 875 C CA . LEU A 1 108 ? 4.146 20.836 17.434 1.00 91.31 108 LEU A CA 1
ATOM 876 C C . LEU A 1 108 ? 3.451 20.753 18.797 1.00 91.31 108 LEU A C 1
ATOM 878 O O . LEU A 1 108 ? 2.762 19.774 19.080 1.00 91.31 108 LEU A O 1
ATOM 882 N N . LYS A 1 109 ? 3.560 21.808 19.615 1.00 91.12 109 LYS A N 1
ATOM 883 C CA . LYS A 1 109 ? 2.836 21.905 20.890 1.00 91.12 109 LYS A CA 1
ATOM 884 C C . LYS A 1 109 ? 1.325 21.802 20.687 1.00 91.12 109 LYS A C 1
ATOM 886 O O . LYS A 1 109 ? 0.681 21.067 21.425 1.00 91.12 109 LYS A O 1
ATOM 891 N N . SER A 1 110 ? 0.769 22.451 19.659 1.00 94.69 110 SER A N 1
ATOM 892 C CA . SER A 1 110 ? -0.666 22.364 19.358 1.00 94.69 110 SER A CA 1
ATOM 893 C C . SER A 1 110 ? -1.118 20.943 19.006 1.00 94.69 110 SER A C 1
ATOM 895 O O . SER A 1 110 ? -2.207 20.535 19.407 1.00 94.69 110 SER A O 1
ATOM 897 N N . PHE A 1 111 ? -0.285 20.165 18.306 1.00 94.38 111 PHE A N 1
ATOM 898 C CA . PHE A 1 111 ? -0.589 18.765 18.011 1.00 94.38 111 PHE A CA 1
ATOM 899 C C . PHE A 1 111 ? -0.599 17.921 19.279 1.00 94.38 111 PHE A C 1
ATOM 901 O O . PHE A 1 111 ? -1.558 17.191 19.504 1.00 94.38 111 PHE A O 1
ATOM 908 N N . ILE A 1 112 ? 0.420 18.069 20.129 1.00 94.75 112 ILE A N 1
ATOM 909 C CA . ILE A 1 112 ? 0.500 17.353 21.407 1.00 94.75 112 ILE A CA 1
ATOM 910 C C . ILE A 1 112 ? -0.719 17.678 22.275 1.00 94.75 112 ILE A C 1
ATOM 912 O O . ILE A 1 112 ? -1.353 16.770 22.805 1.00 94.75 112 ILE A O 1
ATOM 916 N N . THR A 1 113 ? -1.089 18.957 22.380 1.00 95.94 113 THR A N 1
ATOM 917 C CA . THR A 1 113 ? -2.270 19.383 23.139 1.00 95.94 113 THR A CA 1
ATOM 918 C C . THR A 1 113 ? -3.551 18.766 22.584 1.00 95.94 113 THR A C 1
ATOM 920 O O . THR A 1 113 ? -4.307 18.177 23.347 1.00 95.94 113 THR A O 1
ATOM 923 N N . LYS A 1 114 ? -3.776 18.823 21.264 1.00 97.25 114 LYS A N 1
ATOM 924 C CA . LYS A 1 114 ? -4.973 18.236 20.637 1.00 97.25 114 LYS A CA 1
ATOM 925 C C . LYS A 1 114 ? -5.061 16.726 20.833 1.00 97.25 114 LYS A C 1
ATOM 927 O O . LYS A 1 114 ? -6.147 16.214 21.077 1.00 97.25 114 LYS A O 1
ATOM 932 N N . LEU A 1 115 ? -3.934 16.023 20.725 1.00 97.00 115 LEU A N 1
ATOM 933 C CA . LEU A 1 115 ? -3.879 14.582 20.964 1.00 97.00 115 LEU A CA 1
ATOM 934 C C . LEU A 1 115 ? -4.219 14.255 22.419 1.00 97.00 115 LEU A C 1
ATOM 936 O O . LEU A 1 115 ? -5.017 13.357 22.662 1.00 97.00 115 LEU A O 1
ATOM 940 N N . LYS A 1 116 ? -3.682 15.027 23.368 1.00 96.44 116 LYS A N 1
ATOM 941 C CA . LYS A 1 116 ? -3.977 14.854 24.792 1.00 96.44 116 LYS A CA 1
ATOM 942 C C . LYS A 1 116 ? -5.446 15.131 25.121 1.00 96.44 116 LYS A C 1
ATOM 944 O O . LYS A 1 116 ? -6.067 14.358 25.837 1.00 96.44 116 LYS A O 1
ATOM 949 N N . GLU A 1 117 ? -6.024 16.194 24.563 1.00 97.50 117 GLU A N 1
ATOM 950 C CA . GLU A 1 117 ? -7.452 16.497 24.725 1.00 97.50 117 GLU A CA 1
ATOM 951 C C . GLU A 1 117 ? -8.351 15.385 24.170 1.00 97.50 117 GLU A C 1
ATOM 953 O O . GLU A 1 117 ? -9.386 15.074 24.759 1.00 97.50 117 GLU A O 1
ATOM 958 N N . GLU A 1 118 ? -7.979 14.792 23.034 1.00 97.12 118 GLU A N 1
ATOM 959 C CA . GLU A 1 118 ? -8.724 13.680 22.444 1.00 97.12 118 GLU A CA 1
ATOM 960 C C . GLU A 1 118 ? -8.621 12.412 23.295 1.00 97.12 118 GLU A C 1
ATOM 962 O O . GLU A 1 118 ? -9.635 11.773 23.574 1.00 97.12 118 GLU A O 1
ATOM 967 N N . GLU A 1 119 ? -7.419 12.087 23.770 1.00 97.06 119 GLU A N 1
ATOM 968 C CA . GLU A 1 119 ? -7.195 10.980 24.699 1.00 97.06 119 GLU A CA 1
ATOM 969 C C . GLU A 1 119 ? -8.034 11.149 25.973 1.00 97.06 119 GLU A C 1
ATOM 971 O O . GLU A 1 119 ? -8.783 10.246 26.351 1.00 97.06 119 GLU A O 1
ATOM 976 N N . ASP A 1 120 ? -8.002 12.335 26.586 1.00 98.00 120 ASP A N 1
ATOM 977 C CA . ASP A 1 120 ? -8.785 12.646 27.782 1.00 98.00 120 ASP A CA 1
ATOM 978 C C . ASP A 1 120 ? -10.298 12.518 27.522 1.00 98.00 120 ASP A C 1
ATOM 980 O O . ASP A 1 120 ? -11.042 12.007 28.371 1.00 98.00 120 ASP A O 1
ATOM 984 N N . ARG A 1 121 ? -10.778 12.932 26.339 1.00 98.12 121 ARG A N 1
ATOM 985 C CA . ARG A 1 121 ? -12.181 12.748 25.926 1.00 98.12 121 ARG A CA 1
ATOM 986 C C . ARG A 1 121 ? -12.561 11.270 25.859 1.00 98.12 121 ARG A C 1
ATOM 988 O O . ARG A 1 121 ? -13.615 10.893 26.384 1.00 98.12 121 ARG A O 1
ATOM 995 N N . GLU A 1 122 ? -11.730 10.435 25.247 1.00 97.56 122 GLU A N 1
ATOM 996 C CA . GLU A 1 122 ? -11.987 8.997 25.128 1.00 97.56 122 GLU A CA 1
ATOM 997 C C . GLU A 1 122 ? -11.921 8.289 26.488 1.00 97.56 122 GLU A C 1
ATOM 999 O O . GLU A 1 122 ? -12.813 7.501 26.825 1.00 97.56 122 GLU A O 1
ATOM 1004 N N . VAL A 1 123 ? -10.958 8.655 27.339 1.00 97.94 123 VAL A N 1
ATOM 1005 C CA . VAL A 1 123 ? -10.865 8.160 28.721 1.00 97.94 123 VAL A CA 1
ATOM 1006 C C . VAL A 1 123 ? -12.124 8.513 29.512 1.00 97.94 123 VAL A C 1
ATOM 1008 O O . VAL A 1 123 ? -12.679 7.662 30.214 1.00 97.94 123 VAL A O 1
ATOM 1011 N N . GLN A 1 124 ? -12.638 9.740 29.389 1.00 97.31 124 GLN A N 1
ATOM 1012 C CA . GLN A 1 124 ? -13.877 10.130 30.062 1.00 97.31 124 GLN A CA 1
ATOM 1013 C C . GLN A 1 124 ? -15.089 9.338 29.566 1.00 97.31 124 GLN A C 1
ATOM 1015 O O . GLN A 1 124 ? -15.907 8.908 30.387 1.00 97.31 124 GLN A O 1
ATOM 1020 N N . LYS A 1 125 ? -15.222 9.119 28.251 1.00 97.81 125 LYS A N 1
ATOM 1021 C CA . LYS A 1 125 ? -16.295 8.280 27.689 1.00 97.81 125 LYS A CA 1
ATOM 1022 C C . LYS A 1 125 ? -16.232 6.865 28.256 1.00 97.81 125 LYS A C 1
ATOM 1024 O O . LYS A 1 125 ? -17.249 6.346 28.725 1.00 97.81 125 LYS A O 1
ATOM 1029 N N . LEU A 1 126 ? -15.038 6.275 28.280 1.00 97.75 126 LEU A N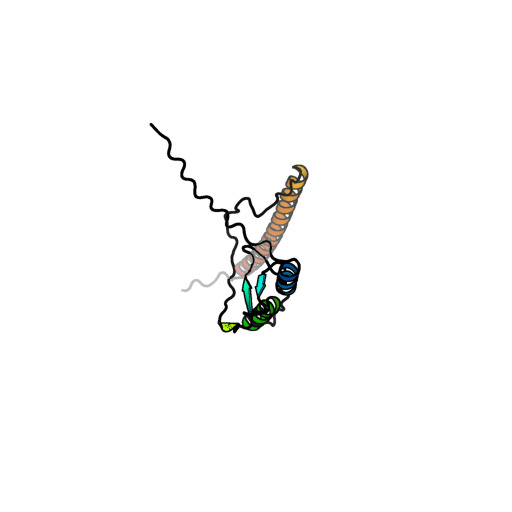 1
ATOM 1030 C CA . LEU A 1 126 ? -14.818 4.941 28.826 1.00 97.75 126 LEU A CA 1
ATOM 1031 C C . LEU A 1 126 ? -15.173 4.883 30.315 1.00 97.75 126 LEU A C 1
ATOM 1033 O O . LEU A 1 126 ? -15.915 3.997 30.740 1.00 97.75 126 LEU A O 1
ATOM 1037 N N . ARG A 1 127 ? -14.729 5.870 31.099 1.00 97.56 127 ARG A N 1
ATOM 1038 C CA . ARG A 1 127 ? -15.011 5.953 32.537 1.00 97.56 127 ARG A CA 1
ATOM 1039 C C . ARG A 1 127 ? -16.505 6.088 32.827 1.00 97.56 127 ARG A C 1
ATOM 1041 O O . ARG A 1 127 ? -17.007 5.423 33.729 1.00 97.56 127 ARG A O 1
ATOM 1048 N N . ARG A 1 128 ? -17.241 6.894 32.050 1.00 97.75 128 ARG A N 1
ATOM 1049 C CA . ARG A 1 128 ? -18.708 7.011 32.167 1.00 97.75 128 ARG A CA 1
ATOM 1050 C C . ARG A 1 128 ? -19.393 5.675 31.901 1.00 97.75 128 ARG A C 1
ATOM 1052 O O . ARG A 1 128 ? -20.241 5.265 32.690 1.00 97.75 128 ARG A O 1
ATOM 1059 N N . ARG A 1 129 ? -18.998 4.978 30.832 1.00 97.81 129 ARG A N 1
ATOM 1060 C CA . ARG A 1 129 ? -19.557 3.666 30.477 1.00 97.81 129 ARG A CA 1
ATOM 1061 C C . ARG A 1 129 ? -19.270 2.621 31.553 1.00 97.81 129 ARG A C 1
ATOM 1063 O O . ARG A 1 129 ? -20.182 1.908 31.959 1.00 97.81 129 ARG A O 1
ATOM 1070 N N . TYR A 1 130 ? -18.037 2.577 32.048 1.00 97.75 130 TYR A N 1
ATOM 1071 C CA . TYR A 1 130 ? -17.648 1.694 33.143 1.00 97.75 130 TYR A CA 1
ATOM 1072 C C . TYR A 1 130 ? -18.458 1.972 34.415 1.00 97.75 130 TYR A C 1
ATOM 1074 O O . TYR A 1 130 ? -19.040 1.053 34.980 1.00 97.75 130 TYR A O 1
ATOM 1082 N N . ASN A 1 131 ? -18.571 3.237 34.831 1.00 97.69 131 ASN A N 1
ATOM 1083 C CA . ASN A 1 131 ? -19.327 3.616 36.027 1.00 97.69 131 ASN A CA 1
ATOM 1084 C C . ASN A 1 131 ? -20.821 3.288 35.904 1.00 97.69 131 ASN A C 1
ATOM 1086 O O . ASN A 1 131 ? -21.432 2.842 36.873 1.00 97.69 131 ASN A O 1
ATOM 1090 N N . PHE A 1 132 ? -21.405 3.480 34.719 1.00 97.31 132 PHE A N 1
ATOM 1091 C CA . PHE A 1 132 ? -22.787 3.091 34.450 1.00 97.31 132 PHE A CA 1
ATOM 1092 C C . PHE A 1 132 ? -22.983 1.580 34.616 1.00 97.31 132 PHE A C 1
ATOM 1094 O O . PHE A 1 132 ? -23.844 1.156 35.383 1.00 97.31 132 PHE A O 1
ATOM 1101 N N . LEU A 1 133 ? -22.150 0.770 33.955 1.00 96.56 133 LEU A N 1
ATOM 1102 C CA . LEU A 1 133 ? -22.220 -0.691 34.046 1.00 96.56 133 LEU A CA 1
ATOM 1103 C C . LEU A 1 133 ? -21.991 -1.182 35.478 1.00 96.56 133 LEU A C 1
ATOM 1105 O O . LEU A 1 133 ? -22.744 -2.017 35.974 1.00 96.56 133 LEU A O 1
ATOM 1109 N N . ARG A 1 134 ? -21.004 -0.611 36.170 1.00 95.44 134 ARG A N 1
ATOM 1110 C CA . ARG A 1 134 ? -20.729 -0.895 37.578 1.00 95.44 134 ARG A CA 1
ATOM 1111 C C . ARG A 1 134 ? -21.950 -0.607 38.458 1.00 95.44 134 ARG A C 1
ATOM 1113 O O . ARG A 1 134 ? -22.308 -1.449 39.270 1.00 95.44 134 ARG A O 1
ATOM 1120 N N . CYS A 1 135 ? -22.625 0.528 38.266 1.00 94.56 135 CYS A N 1
ATOM 1121 C CA . CYS A 1 135 ? -23.845 0.874 39.003 1.00 94.56 135 CYS A CA 1
ATOM 1122 C C . CYS A 1 135 ? -24.977 -0.139 38.763 1.00 94.56 135 CYS A C 1
ATOM 1124 O O . CYS A 1 135 ? -25.666 -0.524 39.706 1.00 94.56 135 CYS A O 1
ATOM 1126 N N . VAL A 1 136 ? -25.156 -0.598 37.519 1.00 95.19 136 VAL A N 1
ATOM 1127 C CA . VAL A 1 136 ? -26.147 -1.635 37.185 1.00 95.19 136 VAL A CA 1
ATOM 1128 C C . VAL A 1 136 ? -25.839 -2.937 37.926 1.00 95.19 136 VAL A C 1
ATOM 1130 O O . VAL A 1 136 ? -26.721 -3.475 38.595 1.00 95.19 136 VAL A O 1
ATOM 1133 N N . ILE A 1 137 ? -24.587 -3.400 37.869 1.00 94.25 137 ILE A N 1
ATOM 1134 C CA . ILE A 1 137 ? -24.149 -4.630 38.542 1.00 94.25 137 ILE A CA 1
ATOM 1135 C C . ILE A 1 137 ? -24.313 -4.510 40.066 1.00 94.25 137 ILE A C 1
ATOM 1137 O O . ILE A 1 137 ? -24.908 -5.379 40.694 1.00 94.25 137 ILE A O 1
ATOM 1141 N N . GLU A 1 138 ? -23.866 -3.409 40.676 1.00 93.44 138 GLU A N 1
ATOM 1142 C CA . GLU A 1 138 ? -23.987 -3.181 42.126 1.00 93.44 138 GLU A CA 1
ATOM 1143 C C . GLU A 1 138 ? -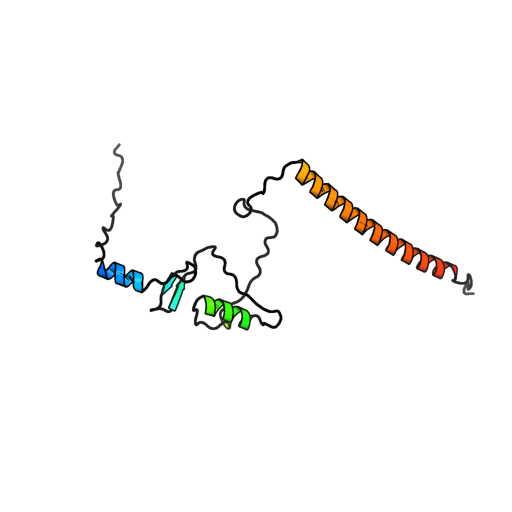25.444 -3.086 42.608 1.00 93.44 138 GLU A C 1
ATOM 1145 O O . GLU A 1 138 ? -25.739 -3.394 43.764 1.00 93.44 138 GLU A O 1
ATOM 1150 N N . LYS A 1 139 ? -26.371 -2.614 41.764 1.00 92.00 139 LYS A N 1
ATOM 1151 C CA . LYS A 1 139 ? -27.807 -2.635 42.080 1.00 92.00 139 LYS A CA 1
ATOM 1152 C C . LYS A 1 139 ? -28.351 -4.059 42.056 1.00 92.00 139 LYS A C 1
ATOM 1154 O O . LYS A 1 139 ? -29.042 -4.441 42.991 1.00 92.00 139 LYS A O 1
ATOM 1159 N N . GLN A 1 140 ? -28.002 -4.842 41.035 1.00 89.56 140 GLN A N 1
ATOM 1160 C CA . GLN A 1 140 ? -28.427 -6.241 40.935 1.00 89.56 140 GLN A CA 1
ATOM 1161 C C . GLN A 1 140 ? -27.905 -7.080 42.105 1.00 89.56 140 GLN A C 1
ATOM 1163 O O . GLN A 1 140 ? -28.677 -7.822 42.701 1.00 89.56 140 GLN A O 1
ATOM 1168 N N . LEU A 1 141 ? -26.638 -6.902 42.489 1.00 88.44 141 LEU A N 1
ATOM 1169 C CA . LEU A 1 141 ? -26.048 -7.609 43.629 1.00 88.44 141 LEU A CA 1
ATOM 1170 C C . LEU A 1 141 ? -26.722 -7.259 44.967 1.00 88.44 141 LEU A C 1
ATOM 1172 O O . LEU A 1 141 ? -26.837 -8.125 45.822 1.00 88.44 141 LEU A O 1
ATOM 1176 N N . ARG A 1 142 ? -27.205 -6.021 45.148 1.00 81.56 142 ARG A N 1
ATOM 1177 C CA . ARG A 1 142 ? -27.941 -5.602 46.360 1.00 81.56 142 ARG A CA 1
ATOM 1178 C C . ARG A 1 142 ? -29.378 -6.115 46.432 1.00 81.56 142 ARG A C 1
ATOM 1180 O O . ARG A 1 142 ? -29.944 -6.156 47.515 1.00 81.56 142 ARG A O 1
ATOM 1187 N N . CYS A 1 143 ? -29.975 -6.470 45.297 1.00 69.06 143 CYS A N 1
ATOM 1188 C CA . CYS A 1 143 ? -31.312 -7.059 45.233 1.00 69.06 143 CYS A CA 1
ATOM 1189 C C . CYS A 1 143 ? -31.296 -8.591 45.353 1.00 69.06 143 CYS A C 1
ATOM 1191 O O . CYS A 1 143 ? -32.354 -9.210 45.245 1.00 69.06 143 CYS A O 1
ATOM 1193 N N . LEU A 1 144 ? -30.127 -9.208 45.561 1.00 66.00 144 LEU A N 1
ATOM 1194 C CA . LEU A 1 144 ? -30.048 -10.621 45.913 1.00 66.00 144 LEU A CA 1
ATOM 1195 C C . LEU A 1 144 ? -30.507 -10.786 47.371 1.00 66.00 144 LEU A C 1
ATOM 1197 O O . LEU A 1 144 ? -29.967 -10.108 48.245 1.00 66.00 144 LEU A O 1
ATOM 1201 N N . PRO A 1 145 ? -31.500 -11.645 47.656 1.00 62.75 145 PRO A N 1
ATOM 1202 C CA . PRO A 1 145 ? -31.910 -11.911 49.026 1.00 62.75 145 PRO A CA 1
ATOM 1203 C C . PRO A 1 145 ? -30.744 -12.540 49.800 1.00 62.75 145 PRO A C 1
ATOM 1205 O O . PRO A 1 145 ? -30.153 -13.525 49.354 1.00 62.75 145 PRO A O 1
ATOM 1208 N N . GLU A 1 146 ? -30.425 -11.995 50.976 1.00 63.84 146 GLU A N 1
ATOM 1209 C CA . GLU A 1 146 ? -29.677 -12.746 51.982 1.00 63.84 146 GLU A CA 1
ATOM 1210 C C . GLU A 1 146 ? -30.551 -13.926 52.415 1.00 63.84 146 GLU A C 1
ATOM 1212 O O . GLU A 1 146 ? -31.523 -13.756 53.149 1.00 63.84 146 GLU A O 1
ATOM 1217 N N . GLY A 1 147 ? -30.250 -15.128 51.926 1.00 64.19 147 GLY A N 1
ATOM 1218 C CA . GLY A 1 147 ? -30.894 -16.324 52.454 1.00 64.19 147 GLY A CA 1
ATOM 1219 C C . GLY A 1 147 ? -30.871 -17.532 51.535 1.00 64.19 147 GLY A C 1
ATOM 1220 O O . GLY A 1 147 ? -31.807 -17.766 50.780 1.00 64.19 147 GLY A O 1
ATOM 1221 N N . THR A 1 148 ? -29.860 -18.379 51.690 1.00 47.66 148 THR A N 1
ATOM 1222 C CA . THR A 1 148 ? -30.076 -19.710 52.284 1.00 47.66 148 THR A CA 1
ATOM 1223 C C . THR A 1 148 ? -28.717 -20.253 52.707 1.00 47.66 148 THR A C 1
ATOM 1225 O O . THR A 1 148 ? -27.918 -20.692 51.887 1.00 47.66 148 THR A O 1
ATOM 1228 N N . ALA A 1 149 ? -28.431 -20.187 54.009 1.00 49.59 149 ALA A N 1
ATOM 1229 C CA . ALA A 1 149 ? -27.502 -21.134 54.597 1.00 49.59 149 ALA A CA 1
ATOM 1230 C C . ALA A 1 149 ? -28.091 -22.525 54.333 1.00 49.59 149 ALA A C 1
ATOM 1232 O O . ALA A 1 149 ? -29.194 -22.827 54.792 1.00 49.59 149 ALA A O 1
ATOM 1233 N N . CYS A 1 150 ? -27.405 -23.310 53.509 1.00 52.91 150 CYS A N 1
ATOM 1234 C CA . CYS A 1 150 ? -27.726 -24.708 53.285 1.00 52.91 150 CYS A CA 1
ATOM 1235 C C . CYS A 1 150 ? -27.493 -25.443 54.613 1.00 52.91 150 CYS A C 1
ATOM 1237 O O . CYS A 1 150 ? -26.343 -25.671 54.990 1.00 52.91 150 CYS A O 1
ATOM 1239 N N . MET A 1 151 ? -28.579 -25.704 55.344 1.00 43.78 151 MET A N 1
ATOM 1240 C CA . MET A 1 151 ? -28.639 -26.727 56.392 1.00 43.78 151 MET A CA 1
ATOM 1241 C C . MET A 1 151 ? -28.707 -28.105 55.742 1.00 43.78 151 MET 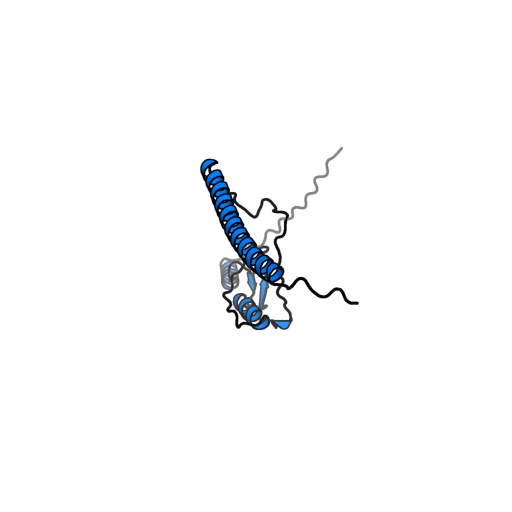A C 1
ATOM 1243 O O . MET A 1 151 ? -29.382 -28.211 54.690 1.00 43.78 151 MET A O 1
#